Protein AF-D5GIJ6-F1 (afdb_monomer_lite)

Structure (mmCIF, N/CA/C/O backbone):
data_AF-D5GIJ6-F1
#
_entry.id   AF-D5GIJ6-F1
#
loop_
_atom_site.group_PDB
_atom_site.id
_atom_site.type_symbol
_atom_site.label_atom_id
_atom_site.label_alt_id
_atom_site.label_comp_id
_atom_site.label_asym_id
_atom_site.label_entity_id
_atom_site.label_seq_id
_atom_site.pdbx_PDB_ins_code
_atom_site.Cartn_x
_atom_site.Cartn_y
_atom_site.Cartn_z
_atom_site.occupancy
_atom_site.B_iso_or_equiv
_atom_site.auth_seq_id
_atom_site.auth_comp_id
_atom_site.auth_asym_id
_atom_site.auth_atom_id
_atom_site.pdbx_PDB_model_num
ATOM 1 N N . MET A 1 1 ? 17.923 23.947 -10.924 1.00 44.75 1 MET A N 1
ATOM 2 C CA . MET A 1 1 ? 16.490 23.638 -10.749 1.00 44.75 1 MET A CA 1
ATOM 3 C C . MET A 1 1 ? 16.358 23.035 -9.367 1.00 44.75 1 MET A C 1
ATOM 5 O O . MET A 1 1 ? 17.114 22.101 -9.112 1.00 44.75 1 MET A O 1
ATOM 9 N N . PRO A 1 2 ? 15.551 23.593 -8.449 1.00 40.28 2 PRO A N 1
ATOM 10 C CA . PRO A 1 2 ? 15.295 22.889 -7.200 1.00 40.28 2 PRO A CA 1
ATOM 11 C C . PRO A 1 2 ? 14.697 21.538 -7.595 1.00 40.28 2 PRO A C 1
ATOM 13 O O . PRO A 1 2 ? 13.811 21.492 -8.449 1.00 40.28 2 PRO A O 1
ATOM 16 N N . ALA A 1 3 ? 15.276 20.446 -7.094 1.00 54.41 3 ALA A N 1
ATOM 17 C CA . ALA A 1 3 ? 14.678 19.131 -7.253 1.00 54.41 3 ALA A CA 1
ATOM 18 C C . ALA A 1 3 ? 13.237 19.266 -6.766 1.00 54.41 3 ALA A C 1
ATOM 20 O O . ALA A 1 3 ? 13.041 19.717 -5.638 1.00 54.41 3 ALA A O 1
ATOM 21 N N . GLU A 1 4 ? 12.254 18.993 -7.627 1.00 52.41 4 GLU A N 1
ATOM 22 C CA . GLU A 1 4 ? 10.865 18.977 -7.193 1.00 52.41 4 GLU A CA 1
ATOM 23 C C . GLU A 1 4 ? 10.803 18.067 -5.972 1.00 52.41 4 GLU A C 1
ATOM 25 O O . GLU A 1 4 ? 11.132 16.880 -6.061 1.00 52.41 4 GLU A O 1
ATOM 30 N N . GLU A 1 5 ? 10.500 18.646 -4.810 1.00 52.12 5 GLU A N 1
ATOM 31 C CA . GLU A 1 5 ? 10.220 17.881 -3.610 1.00 52.12 5 GLU A CA 1
ATOM 32 C C . GLU A 1 5 ? 9.056 16.979 -3.984 1.00 52.12 5 GLU A C 1
ATOM 34 O O . GLU A 1 5 ? 7.920 17.435 -4.105 1.00 52.12 5 GLU A O 1
ATOM 39 N N . GLN A 1 6 ? 9.371 15.716 -4.279 1.00 57.19 6 GLN A N 1
ATOM 40 C CA . GLN A 1 6 ? 8.403 14.681 -4.592 1.00 57.19 6 GLN A CA 1
ATOM 41 C C . GLN A 1 6 ? 7.427 14.668 -3.432 1.00 57.19 6 GLN A C 1
ATOM 43 O O . GLN A 1 6 ? 7.761 14.146 -2.366 1.00 57.19 6 GLN A O 1
ATOM 48 N N . GLN A 1 7 ? 6.273 15.320 -3.604 1.00 60.41 7 GLN A N 1
ATOM 49 C CA . GLN A 1 7 ? 5.345 15.463 -2.502 1.00 60.41 7 GLN A CA 1
ATOM 50 C C . GLN A 1 7 ? 4.972 14.052 -2.059 1.00 60.41 7 GLN A C 1
ATOM 52 O O . GLN A 1 7 ? 4.473 13.268 -2.875 1.00 60.41 7 GLN A O 1
ATOM 57 N N . PRO A 1 8 ? 5.291 13.675 -0.811 1.00 68.25 8 PRO A N 1
ATOM 58 C CA . PRO A 1 8 ? 5.058 12.321 -0.359 1.00 68.25 8 PRO A CA 1
ATOM 59 C C . PRO A 1 8 ? 3.564 12.032 -0.478 1.00 68.25 8 PRO A C 1
ATOM 61 O O . PRO A 1 8 ? 2.734 12.865 -0.111 1.00 68.25 8 PRO A O 1
ATOM 64 N N . LEU A 1 9 ? 3.230 10.853 -1.011 1.00 83.25 9 LEU A N 1
ATOM 65 C CA . LEU A 1 9 ? 1.854 10.375 -1.130 1.00 83.25 9 LEU A CA 1
ATOM 66 C C . LEU A 1 9 ? 1.125 10.625 0.193 1.00 83.25 9 LEU A C 1
ATOM 68 O O . LEU A 1 9 ? 1.521 10.064 1.210 1.00 83.25 9 LEU A O 1
ATOM 72 N N . SER A 1 10 ? 0.097 11.475 0.204 1.00 91.19 10 SER A N 1
ATOM 73 C CA . SER A 1 10 ? -0.559 11.854 1.457 1.00 91.19 10 SER A CA 1
ATOM 74 C C . SER A 1 10 ? -1.215 10.645 2.120 1.00 91.19 10 SER A C 1
ATOM 76 O O . SER A 1 10 ? -2.005 9.929 1.505 1.00 91.19 10 SER A O 1
ATOM 78 N N . THR A 1 11 ? -0.955 10.461 3.411 1.00 90.06 11 THR A N 1
ATOM 79 C CA . THR A 1 11 ? -1.580 9.421 4.236 1.00 90.06 11 THR A CA 1
ATOM 80 C C . THR A 1 11 ? -3.114 9.522 4.217 1.00 90.06 11 THR A C 1
ATOM 82 O O . THR A 1 11 ? -3.800 8.503 4.225 1.00 90.06 11 THR A O 1
ATOM 85 N N . GLN A 1 12 ? -3.666 10.737 4.097 1.00 93.19 12 GLN A N 1
ATOM 86 C CA . GLN A 1 12 ? -5.113 10.961 3.974 1.00 93.19 12 GLN A CA 1
ATOM 87 C C . GLN A 1 12 ? -5.676 10.438 2.648 1.00 93.19 12 GLN A C 1
ATOM 89 O O . GLN A 1 12 ? -6.798 9.936 2.614 1.00 93.19 12 GLN A O 1
ATOM 94 N N . LEU A 1 13 ? -4.909 10.541 1.560 1.00 94.31 13 LEU A N 1
ATOM 95 C CA . LEU A 1 13 ? -5.315 10.016 0.258 1.00 94.31 13 LEU A CA 1
ATOM 96 C C . LEU A 1 13 ? -5.348 8.488 0.288 1.00 94.31 13 LEU A C 1
ATOM 98 O O . LEU A 1 13 ? -6.343 7.896 -0.119 1.00 94.31 13 LEU A O 1
ATOM 102 N N . VAL A 1 14 ? -4.303 7.861 0.838 1.00 94.56 14 VAL A N 1
ATOM 103 C CA . VAL A 1 14 ? -4.254 6.401 1.017 1.00 94.56 14 VAL A CA 1
ATOM 104 C C . VAL A 1 14 ? -5.444 5.929 1.845 1.00 94.56 14 VAL A C 1
ATOM 106 O O . VAL A 1 14 ? -6.107 4.964 1.483 1.00 94.56 14 VAL A O 1
ATOM 109 N N . GLN A 1 15 ? -5.762 6.643 2.927 1.00 95.50 15 GLN A N 1
ATOM 110 C CA . GLN A 1 15 ? -6.903 6.300 3.763 1.00 95.50 15 GLN A CA 1
ATOM 111 C C . GLN A 1 15 ? -8.211 6.351 2.978 1.00 95.50 15 GLN A C 1
ATOM 113 O O . GLN A 1 15 ? -8.975 5.395 3.052 1.00 95.50 15 GLN A O 1
ATOM 118 N N . ARG A 1 16 ? -8.447 7.425 2.210 1.00 95.31 16 ARG A N 1
ATOM 119 C CA . ARG A 1 16 ? -9.657 7.572 1.388 1.00 95.31 16 ARG A CA 1
ATOM 120 C C . ARG A 1 16 ? -9.786 6.444 0.372 1.00 95.31 16 ARG A C 1
ATOM 122 O O . ARG A 1 16 ? -10.807 5.763 0.384 1.00 95.31 16 ARG A O 1
ATOM 129 N N . LEU A 1 17 ? -8.728 6.184 -0.399 1.00 94.75 17 LEU A N 1
ATOM 130 C CA . LEU A 1 17 ? -8.691 5.110 -1.396 1.00 94.75 17 LEU A CA 1
ATOM 131 C C . LEU A 1 17 ? -9.039 3.748 -0.786 1.00 94.75 17 LEU A C 1
ATOM 133 O O . LEU A 1 17 ? -9.818 2.996 -1.361 1.00 94.75 17 LEU A O 1
ATOM 137 N N . LEU A 1 18 ? -8.502 3.432 0.394 1.00 95.25 18 LEU A N 1
ATOM 138 C CA . LEU A 1 18 ? -8.827 2.182 1.078 1.00 95.25 18 LEU A CA 1
ATOM 139 C C . LEU A 1 18 ? -10.279 2.167 1.570 1.00 95.25 18 LEU A C 1
ATOM 141 O O . LEU A 1 18 ? -11.001 1.208 1.317 1.00 95.25 18 LEU A O 1
ATOM 145 N N . THR A 1 19 ? -10.728 3.234 2.235 1.00 94.56 19 THR A N 1
ATOM 146 C CA . THR A 1 19 ? -12.083 3.298 2.806 1.00 94.56 19 THR A CA 1
ATOM 147 C C . THR A 1 19 ? -13.193 3.289 1.762 1.00 94.56 19 THR A C 1
ATOM 149 O O . THR A 1 19 ? -14.271 2.777 2.046 1.00 94.56 19 THR A O 1
ATOM 152 N N . GLU A 1 20 ? -12.944 3.823 0.565 1.00 95.81 20 GLU A N 1
ATOM 153 C CA . GLU A 1 20 ? -13.893 3.791 -0.555 1.00 95.81 20 GLU A CA 1
ATOM 154 C C . GLU A 1 20 ? -14.093 2.376 -1.113 1.00 95.81 20 GLU A C 1
ATOM 156 O O . GLU A 1 20 ? -15.149 2.086 -1.669 1.00 95.81 20 GLU A O 1
ATOM 161 N N . ASN A 1 21 ? -13.104 1.496 -0.933 1.00 95.25 21 ASN A N 1
ATOM 162 C CA . ASN A 1 21 ? -13.076 0.153 -1.511 1.00 95.25 21 ASN A CA 1
ATOM 163 C C . ASN A 1 21 ? -13.205 -0.971 -0.466 1.00 95.25 21 ASN A C 1
ATOM 165 O O . ASN A 1 21 ? -13.138 -2.147 -0.820 1.00 95.25 21 ASN A O 1
ATOM 169 N N . PHE A 1 22 ? -13.396 -0.649 0.817 1.00 96.50 22 PHE A N 1
ATOM 170 C CA . PHE A 1 22 ? -13.744 -1.657 1.819 1.00 96.50 22 PHE A CA 1
ATOM 171 C C . PHE A 1 22 ? -15.178 -2.152 1.603 1.00 96.50 22 PHE A C 1
ATOM 173 O O . PHE A 1 22 ? -16.108 -1.355 1.506 1.00 96.50 22 PHE A O 1
ATOM 180 N N . GLU A 1 23 ? -15.366 -3.474 1.586 1.00 96.50 23 GLU A N 1
ATOM 181 C CA . GLU A 1 23 ? -16.692 -4.093 1.439 1.00 96.50 23 GLU A CA 1
ATOM 182 C C . GLU A 1 23 ? -17.639 -3.704 2.588 1.00 96.50 23 GLU A C 1
ATOM 184 O O . GLU A 1 23 ? -18.798 -3.351 2.361 1.00 96.50 23 GLU A O 1
ATOM 189 N N . ASP A 1 24 ? -17.137 -3.713 3.829 1.00 96.12 24 ASP A N 1
ATOM 190 C CA . ASP A 1 24 ? -17.864 -3.214 4.999 1.00 96.12 24 ASP A CA 1
ATOM 191 C C . ASP A 1 24 ? -17.457 -1.770 5.323 1.00 96.12 24 ASP A C 1
ATOM 193 O O . ASP A 1 24 ? -16.304 -1.488 5.664 1.00 96.12 24 ASP A O 1
ATOM 197 N N . ARG A 1 25 ? -18.443 -0.864 5.328 1.00 90.56 25 ARG A N 1
ATOM 198 C CA . ARG A 1 25 ? -18.294 0.561 5.678 1.00 90.56 25 ARG A CA 1
ATOM 199 C C . ARG A 1 25 ? -17.842 0.806 7.119 1.00 90.56 25 ARG A C 1
ATOM 201 O O . ARG A 1 25 ? -17.427 1.916 7.448 1.00 90.56 25 ARG A O 1
ATOM 208 N N . LYS A 1 26 ? -17.959 -0.188 8.003 1.00 94.25 26 LYS A N 1
ATOM 209 C CA . LYS A 1 26 ? -17.471 -0.114 9.389 1.00 94.25 26 LYS A CA 1
ATOM 210 C C . LYS A 1 26 ? -15.999 -0.494 9.518 1.00 94.25 26 LYS A C 1
ATOM 212 O O . LYS A 1 26 ? -15.436 -0.285 10.595 1.00 94.25 26 LYS A O 1
ATOM 217 N N . THR A 1 27 ? -15.381 -1.020 8.460 1.00 96.88 27 THR A N 1
ATOM 218 C CA . THR A 1 27 ? -13.962 -1.383 8.450 1.00 96.88 27 THR A CA 1
ATOM 219 C C . THR A 1 27 ? -13.106 -0.163 8.762 1.00 96.88 27 THR A C 1
ATOM 221 O O . THR A 1 27 ? -13.274 0.914 8.190 1.00 96.88 27 THR A O 1
ATOM 224 N N . ARG A 1 28 ? -12.169 -0.332 9.695 1.00 94.94 28 ARG A N 1
ATOM 225 C CA . ARG A 1 28 ? -11.211 0.700 10.092 1.00 94.94 28 ARG A CA 1
ATOM 226 C C . ARG A 1 28 ? -9.800 0.178 9.909 1.00 94.94 28 ARG A C 1
ATOM 228 O O . ARG A 1 28 ? -9.532 -0.997 10.134 1.00 94.94 28 ARG A O 1
ATOM 235 N N . ILE A 1 29 ? -8.897 1.084 9.567 1.00 94.94 29 ILE A N 1
ATOM 236 C CA . ILE A 1 29 ? -7.467 0.814 9.470 1.00 94.94 29 ILE A CA 1
ATOM 237 C C . ILE A 1 29 ? -6.731 1.598 10.555 1.00 94.94 29 ILE A C 1
ATOM 239 O O . ILE A 1 29 ? -7.060 2.750 10.839 1.00 94.94 29 ILE A O 1
ATOM 243 N N . SER A 1 30 ? -5.759 0.956 11.200 1.00 97.06 30 SER A N 1
ATOM 244 C CA . SER A 1 30 ? -4.923 1.603 12.209 1.00 97.06 30 SER A CA 1
ATOM 245 C C . SER A 1 30 ? -3.885 2.516 11.552 1.00 97.06 30 SER A C 1
ATOM 247 O O . SER A 1 30 ? -3.454 2.275 10.424 1.00 97.06 30 SER A O 1
ATOM 249 N N . GLN A 1 31 ? -3.432 3.546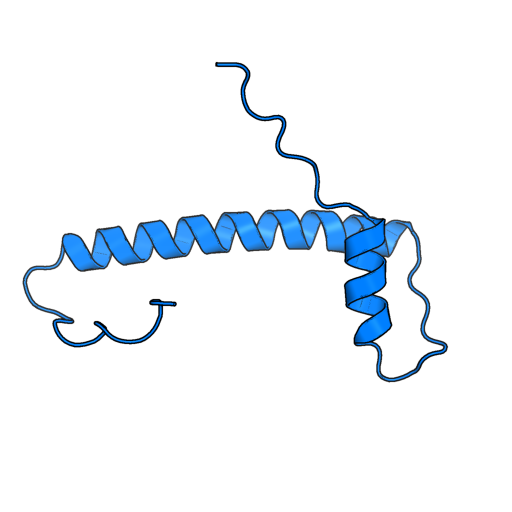 12.272 1.00 95.56 31 GLN A N 1
ATOM 250 C CA . GLN A 1 31 ? -2.405 4.458 11.759 1.00 95.56 31 GLN A CA 1
ATOM 251 C C . GLN A 1 31 ? -1.098 3.739 11.357 1.00 95.56 31 GLN A C 1
ATOM 253 O O . GLN A 1 31 ? -0.582 4.036 10.280 1.00 95.56 31 GLN A O 1
ATOM 258 N N . PRO A 1 32 ? -0.566 2.765 12.131 1.00 97.12 32 P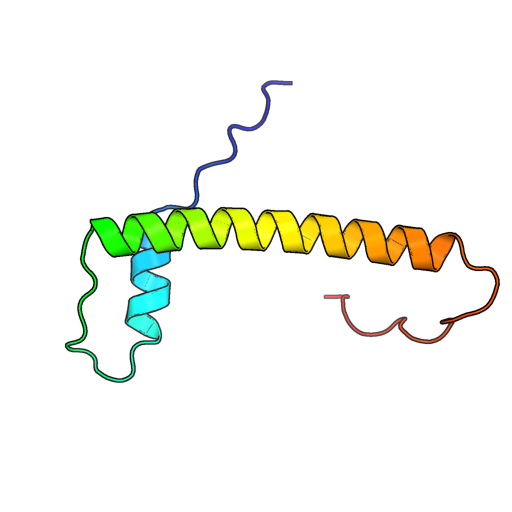RO A N 1
ATOM 259 C CA . PRO A 1 32 ? 0.623 2.024 11.712 1.00 97.12 32 PRO A CA 1
ATOM 260 C C . PRO A 1 32 ? 0.414 1.240 10.412 1.00 97.12 32 PRO A C 1
ATOM 262 O O . PRO A 1 32 ? 1.285 1.261 9.549 1.00 97.12 32 PRO A O 1
ATOM 265 N N . ALA A 1 33 ? -0.746 0.596 10.236 1.00 96.94 33 ALA A N 1
ATOM 266 C CA . ALA A 1 33 ? -1.058 -0.126 9.003 1.00 96.94 33 ALA A CA 1
ATOM 267 C C . ALA A 1 33 ? -1.162 0.828 7.806 1.00 96.94 33 ALA A C 1
ATOM 269 O O . ALA A 1 33 ? -0.637 0.541 6.734 1.00 96.94 33 ALA A O 1
ATOM 270 N N . LEU A 1 34 ? -1.771 1.997 8.005 1.00 96.12 34 LEU A N 1
ATOM 271 C CA . LEU A 1 34 ? -1.881 3.021 6.974 1.00 96.12 34 LEU A CA 1
ATOM 272 C C . LEU A 1 34 ? -0.504 3.532 6.512 1.00 96.12 34 LEU A C 1
ATOM 274 O O . LEU A 1 34 ? -0.281 3.686 5.312 1.00 96.12 34 LEU A O 1
ATOM 278 N N . ASN A 1 35 ? 0.440 3.712 7.441 1.00 95.12 35 ASN A N 1
ATOM 279 C CA . ASN A 1 35 ? 1.822 4.085 7.121 1.00 95.12 35 ASN A CA 1
ATOM 280 C C . ASN A 1 35 ? 2.535 2.998 6.295 1.00 95.12 35 ASN A C 1
ATOM 282 O O . ASN A 1 35 ? 3.287 3.310 5.373 1.00 95.12 35 ASN A O 1
ATOM 286 N N . VAL A 1 36 ? 2.280 1.718 6.590 1.00 96.88 36 VAL A N 1
ATOM 287 C CA . VAL A 1 36 ? 2.832 0.598 5.807 1.00 96.88 36 VAL A CA 1
ATOM 288 C C . VAL A 1 36 ? 2.277 0.606 4.384 1.00 96.88 36 VAL A C 1
ATOM 290 O O . VAL A 1 36 ? 3.045 0.478 3.433 1.00 96.88 36 VAL A O 1
ATOM 293 N N . VAL A 1 37 ? 0.966 0.805 4.214 1.00 96.38 37 VAL A N 1
ATOM 294 C CA . VAL A 1 37 ? 0.350 0.870 2.877 1.00 96.38 37 VAL A CA 1
ATOM 295 C C . VAL A 1 37 ? 0.869 2.070 2.081 1.00 96.38 37 VAL A C 1
ATOM 297 O O . VAL A 1 37 ? 1.106 1.957 0.878 1.00 96.38 37 VAL A O 1
ATOM 300 N N . GLN A 1 38 ? 1.093 3.210 2.736 1.00 95.31 38 GLN A N 1
ATOM 301 C CA . GLN A 1 38 ? 1.684 4.394 2.112 1.00 95.31 38 GLN A CA 1
ATOM 302 C C . GLN A 1 38 ? 3.077 4.098 1.537 1.00 95.31 38 GLN A C 1
ATOM 304 O O . GLN A 1 38 ? 3.325 4.386 0.363 1.00 95.31 38 GLN A O 1
ATOM 309 N N . GLU A 1 39 ? 3.971 3.487 2.323 1.00 95.38 39 GLU A N 1
ATOM 310 C CA . GLU A 1 39 ? 5.316 3.142 1.844 1.00 95.38 39 GLU A CA 1
ATOM 311 C C . GLU A 1 39 ? 5.269 2.044 0.773 1.00 95.38 39 GLU A C 1
ATOM 313 O O . GLU A 1 39 ? 5.952 2.145 -0.246 1.00 95.38 39 GLU A O 1
ATOM 318 N N . TYR A 1 40 ? 4.401 1.041 0.941 1.00 96.62 40 TYR A N 1
ATOM 319 C CA . TYR A 1 40 ? 4.170 0.013 -0.073 1.00 96.62 40 TYR A CA 1
ATOM 320 C C . TYR A 1 40 ? 3.759 0.624 -1.419 1.00 96.62 40 TYR A C 1
ATOM 322 O O . TYR A 1 40 ? 4.347 0.304 -2.450 1.00 96.62 40 TYR A O 1
ATOM 330 N N . THR A 1 41 ? 2.799 1.552 -1.413 1.00 95.56 41 THR A N 1
ATOM 331 C CA . THR A 1 41 ? 2.287 2.201 -2.632 1.00 95.56 41 THR A CA 1
ATOM 332 C C . THR A 1 41 ? 3.382 3.004 -3.333 1.00 95.56 41 THR A C 1
ATOM 334 O O . THR A 1 41 ? 3.525 2.945 -4.554 1.00 95.56 41 THR A O 1
ATOM 337 N N . LYS A 1 42 ? 4.213 3.713 -2.566 1.00 93.56 42 LYS A N 1
ATOM 338 C CA . LYS A 1 42 ? 5.371 4.449 -3.088 1.00 93.56 42 LYS A CA 1
ATOM 339 C C . LYS A 1 42 ? 6.382 3.523 -3.773 1.00 93.56 42 LYS A C 1
ATOM 341 O O . LYS A 1 42 ? 6.868 3.853 -4.856 1.00 93.56 42 LYS A O 1
ATOM 346 N N . ILE A 1 43 ? 6.695 2.376 -3.167 1.00 95.50 43 ILE A N 1
ATOM 347 C CA . ILE A 1 43 ? 7.593 1.374 -3.763 1.00 95.50 43 ILE A CA 1
ATOM 348 C C . ILE A 1 43 ? 6.960 0.785 -5.027 1.00 95.50 43 ILE A C 1
ATOM 350 O O . ILE A 1 43 ? 7.617 0.729 -6.064 1.00 95.50 43 ILE A O 1
ATOM 354 N N . PHE A 1 44 ? 5.678 0.419 -4.970 1.00 96.38 44 PHE A N 1
ATOM 355 C CA . PHE A 1 44 ? 4.936 -0.148 -6.094 1.00 96.38 44 PHE A CA 1
ATOM 356 C C . PHE A 1 44 ? 4.969 0.757 -7.333 1.00 96.38 44 PHE A C 1
ATOM 358 O O . PHE A 1 44 ? 5.326 0.301 -8.417 1.00 96.38 44 PHE A O 1
ATOM 365 N N . VAL A 1 45 ? 4.666 2.051 -7.178 1.00 95.19 45 VAL A N 1
ATOM 366 C CA . VAL A 1 45 ? 4.671 3.007 -8.299 1.00 95.19 45 VAL A CA 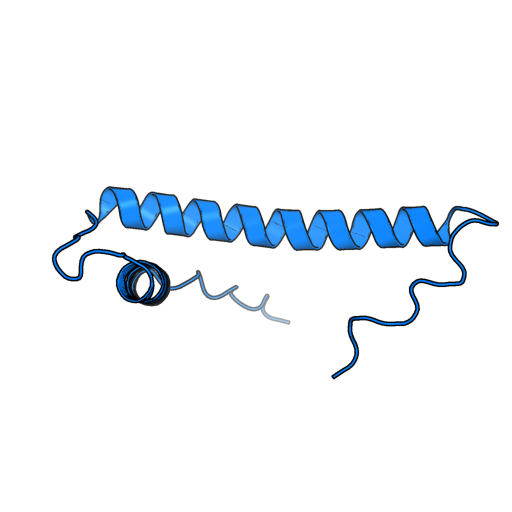1
ATOM 367 C C . VAL A 1 45 ? 6.076 3.179 -8.878 1.00 95.19 45 VAL A C 1
ATOM 369 O O . VAL A 1 45 ? 6.242 3.193 -10.098 1.00 95.19 45 VAL A O 1
ATOM 372 N N . ARG A 1 46 ? 7.104 3.266 -8.024 1.00 94.19 46 ARG A N 1
ATOM 373 C CA . ARG A 1 46 ? 8.499 3.355 -8.479 1.00 94.19 46 ARG A CA 1
ATOM 374 C C . ARG A 1 46 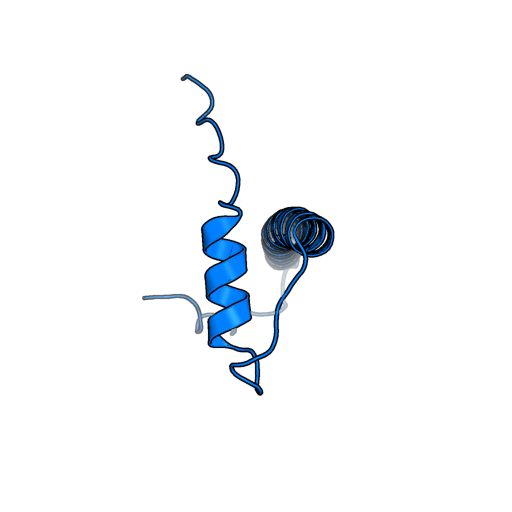? 8.881 2.136 -9.319 1.00 94.19 46 ARG A C 1
ATOM 376 O O . ARG A 1 46 ? 9.396 2.295 -10.421 1.00 94.19 46 ARG A O 1
ATOM 383 N N . GLU A 1 47 ? 8.592 0.941 -8.821 1.00 97.19 47 GLU A N 1
ATOM 384 C CA . GLU A 1 47 ? 8.862 -0.319 -9.515 1.00 97.19 47 GLU A CA 1
ATOM 385 C C . GLU A 1 47 ? 8.091 -0.432 -10.832 1.00 97.19 47 GLU A C 1
ATOM 387 O O . GLU A 1 47 ? 8.647 -0.896 -11.825 1.00 97.19 47 GLU A O 1
ATOM 392 N N . ALA A 1 48 ? 6.834 0.016 -10.870 1.00 96.00 48 ALA A N 1
ATOM 393 C CA . ALA A 1 48 ? 6.023 0.016 -12.083 1.00 96.00 48 ALA A CA 1
ATOM 394 C C . ALA A 1 48 ? 6.639 0.903 -13.176 1.00 96.00 48 ALA A C 1
ATOM 396 O O . ALA A 1 48 ? 6.769 0.466 -14.319 1.00 96.00 48 ALA A O 1
ATOM 397 N N . ILE A 1 49 ? 7.093 2.110 -12.818 1.00 94.50 49 ILE A N 1
ATOM 398 C CA . ILE A 1 49 ? 7.787 3.017 -13.745 1.00 94.50 49 ILE A CA 1
ATOM 399 C C . ILE A 1 49 ? 9.087 2.379 -14.248 1.00 94.50 49 ILE A C 1
ATOM 401 O O . ILE A 1 49 ? 9.367 2.399 -15.446 1.00 94.50 49 ILE A O 1
ATOM 405 N N . TRP A 1 50 ? 9.877 1.792 -13.347 1.00 94.94 50 TRP A N 1
ATOM 406 C CA . TRP A 1 50 ? 11.160 1.180 -13.698 1.00 94.94 50 TRP A CA 1
ATOM 407 C C . TRP A 1 50 ? 10.982 -0.042 -14.602 1.00 94.94 50 TRP A C 1
ATOM 409 O O . TRP A 1 50 ? 11.698 -0.171 -15.595 1.00 94.94 50 TRP A O 1
ATOM 419 N N . ARG A 1 51 ? 9.995 -0.901 -14.323 1.00 93.12 51 ARG A N 1
ATOM 420 C CA . ARG A 1 51 ? 9.650 -2.040 -15.187 1.00 93.12 51 ARG A CA 1
ATOM 421 C C . ARG A 1 51 ? 9.150 -1.587 -16.548 1.00 93.12 51 ARG A C 1
ATOM 423 O O . ARG A 1 51 ? 9.602 -2.130 -17.546 1.00 93.12 51 ARG A O 1
ATOM 430 N N . ALA A 1 52 ? 8.284 -0.576 -16.609 1.00 93.31 52 ALA A N 1
ATOM 431 C CA . ALA A 1 52 ? 7.805 -0.037 -17.880 1.00 93.31 52 ALA A CA 1
ATOM 432 C C . ALA A 1 52 ? 8.959 0.518 -18.734 1.00 93.31 52 ALA A C 1
ATOM 434 O O . ALA A 1 52 ? 9.028 0.268 -19.937 1.00 93.31 52 ALA A O 1
ATOM 435 N N . ALA A 1 53 ? 9.909 1.222 -18.110 1.00 92.19 53 ALA A N 1
ATOM 436 C CA . ALA A 1 53 ? 11.100 1.719 -18.793 1.00 92.19 53 ALA A CA 1
ATOM 437 C C . ALA A 1 53 ? 12.028 0.584 -19.267 1.00 92.19 53 ALA A C 1
ATOM 439 O O . ALA A 1 53 ? 12.568 0.662 -20.372 1.00 92.19 53 ALA A O 1
ATOM 440 N N . ALA A 1 54 ? 12.205 -0.464 -18.455 1.00 91.69 54 ALA A N 1
ATOM 441 C CA . ALA A 1 54 ? 13.009 -1.632 -18.809 1.00 91.69 54 ALA A CA 1
ATOM 442 C C . ALA A 1 54 ? 12.404 -2.401 -19.994 1.00 91.69 54 ALA A C 1
ATOM 444 O O . ALA A 1 54 ? 13.107 -2.626 -20.975 1.00 91.69 54 ALA A O 1
ATOM 445 N N . ILE A 1 55 ? 11.097 -2.690 -19.951 1.00 88.62 55 ILE A N 1
ATOM 446 C CA . ILE A 1 55 ? 10.361 -3.352 -21.041 1.00 88.62 55 ILE A CA 1
ATOM 447 C C . ILE A 1 55 ? 10.524 -2.563 -22.343 1.00 88.62 55 ILE A C 1
ATOM 449 O O . ILE A 1 55 ? 10.940 -3.121 -23.351 1.00 88.62 55 ILE A O 1
ATOM 453 N N . ARG A 1 56 ? 10.319 -1.238 -22.314 1.00 80.44 56 ARG A N 1
ATOM 454 C CA . ARG A 1 56 ? 10.500 -0.385 -23.501 1.00 80.44 56 ARG A CA 1
ATOM 455 C C . ARG A 1 56 ? 11.918 -0.466 -24.076 1.00 80.44 56 ARG A C 1
ATOM 457 O O . ARG A 1 56 ? 12.094 -0.420 -25.291 1.00 80.44 56 ARG A O 1
ATOM 464 N N . LYS A 1 57 ? 12.942 -0.544 -23.222 1.00 82.69 57 LYS A N 1
ATOM 465 C CA . LYS A 1 57 ? 14.342 -0.661 -23.656 1.00 82.69 57 LYS A CA 1
ATOM 466 C C . LYS A 1 57 ? 14.626 -2.028 -24.284 1.00 82.69 57 LYS A C 1
ATOM 468 O O . LYS A 1 57 ? 15.349 -2.091 -25.274 1.00 82.69 57 LYS A O 1
ATOM 473 N N . GLU A 1 58 ? 14.063 -3.095 -23.727 1.00 78.44 58 GLU A N 1
ATOM 474 C CA . GLU A 1 58 ? 14.164 -4.453 -24.274 1.00 78.44 58 GLU A CA 1
ATOM 475 C C . GLU A 1 58 ? 13.446 -4.562 -25.629 1.00 78.44 58 GLU A C 1
ATOM 477 O O . GLU A 1 58 ? 14.023 -5.069 -26.589 1.00 78.44 58 GLU A O 1
ATOM 482 N N . GLU A 1 59 ? 12.249 -3.981 -25.751 1.00 69.56 59 GLU A N 1
ATOM 483 C CA . GLU A 1 59 ? 11.474 -3.925 -26.999 1.00 69.56 59 GLU A CA 1
ATOM 484 C C . GLU A 1 59 ? 12.163 -3.106 -28.104 1.00 69.56 59 GLU A C 1
ATOM 486 O O . GLU A 1 59 ? 12.034 -3.424 -29.283 1.00 69.56 59 GLU A O 1
ATOM 491 N N . GLN A 1 60 ? 12.922 -2.064 -27.748 1.00 63.62 60 GLN A N 1
ATOM 492 C CA . GLN A 1 60 ? 13.686 -1.253 -28.707 1.00 63.62 60 GLN A CA 1
ATOM 493 C C . GLN A 1 60 ? 15.031 -1.878 -29.109 1.00 63.62 60 GLN A C 1
ATOM 495 O O . GLN A 1 60 ? 15.563 -1.536 -30.163 1.00 63.62 60 GLN A O 1
ATOM 500 N N . GLY A 1 61 ? 15.593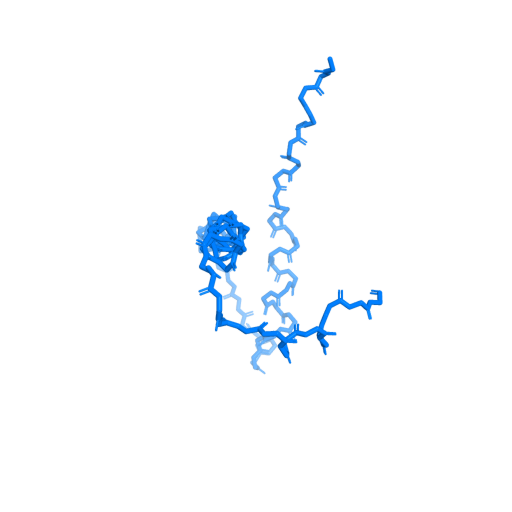 -2.767 -28.283 1.00 57.31 61 GLY A N 1
ATOM 501 C CA . GLY A 1 61 ? 16.858 -3.461 -28.549 1.00 57.31 61 GLY A CA 1
ATOM 502 C C . GLY A 1 61 ? 16.709 -4.779 -29.316 1.00 57.31 61 GLY A C 1
ATOM 503 O O . GLY A 1 61 ? 17.705 -5.314 -29.800 1.00 57.31 61 GLY A O 1
ATOM 504 N N . GLY A 1 62 ? 15.487 -5.305 -29.429 1.00 51.78 62 GLY A N 1
ATOM 505 C CA . GLY A 1 62 ? 15.175 -6.492 -30.217 1.00 51.78 62 GLY A CA 1
ATOM 506 C C . GLY A 1 62 ? 14.765 -6.129 -31.640 1.00 51.78 62 GLY A C 1
ATOM 507 O O . GLY A 1 62 ? 13.616 -5.767 -31.891 1.00 51.78 62 GLY A O 1
ATOM 508 N N . GLU A 1 63 ? 15.674 -6.288 -32.601 1.00 51.59 63 GLU A N 1
ATOM 509 C CA . GLU A 1 63 ? 15.287 -6.423 -34.005 1.00 51.59 63 GLU A CA 1
ATOM 510 C C . GLU A 1 63 ? 14.293 -7.595 -34.138 1.00 51.59 63 GLU A C 1
ATOM 512 O O . GLU A 1 63 ? 14.678 -8.760 -34.126 1.00 51.59 63 GLU A O 1
ATOM 517 N N . GLY A 1 64 ? 12.994 -7.293 -34.263 1.00 51.62 64 GLY A N 1
ATOM 518 C CA . GLY A 1 64 ? 12.041 -8.204 -34.907 1.00 51.62 64 GLY A CA 1
ATOM 519 C C . GLY A 1 64 ? 10.855 -8.758 -34.112 1.00 51.62 64 GLY A C 1
ATOM 520 O O . GLY A 1 64 ? 10.232 -9.691 -34.612 1.00 51.62 64 GLY A O 1
ATOM 521 N N . GLY A 1 65 ? 10.456 -8.218 -32.955 1.00 49.47 65 GLY A N 1
ATOM 522 C CA . GLY A 1 65 ? 9.348 -8.833 -32.205 1.00 49.47 65 GLY A CA 1
ATOM 523 C C . GLY A 1 65 ? 8.481 -7.894 -31.377 1.00 49.47 65 GLY A C 1
ATOM 524 O O . GLY A 1 65 ? 8.632 -7.893 -30.172 1.00 49.47 65 GLY A O 1
ATOM 525 N N . LEU A 1 66 ? 7.580 -7.149 -32.036 1.00 52.50 66 LEU A N 1
ATOM 526 C CA . LEU A 1 66 ? 6.228 -6.707 -31.604 1.00 52.50 66 LEU A CA 1
ATOM 527 C C . LEU A 1 66 ? 5.835 -5.408 -32.335 1.00 52.50 66 LEU A C 1
ATOM 529 O O . LEU A 1 66 ? 5.616 -4.352 -31.754 1.00 52.50 66 LEU A O 1
ATOM 533 N N . LYS A 1 67 ? 5.675 -5.492 -33.659 1.00 50.44 67 LYS A N 1
ATOM 534 C CA . LYS A 1 67 ? 5.158 -4.385 -34.485 1.00 50.44 67 LYS A CA 1
ATOM 535 C C . LYS A 1 67 ? 3.671 -4.044 -34.242 1.00 50.44 67 LYS A C 1
ATOM 537 O O . LYS A 1 67 ? 3.158 -3.166 -34.920 1.00 50.44 67 LYS A O 1
ATOM 542 N N . ASN A 1 68 ? 2.987 -4.699 -33.292 1.00 48.47 68 ASN A N 1
ATOM 543 C CA . ASN A 1 68 ? 1.518 -4.689 -33.202 1.00 48.47 68 ASN A CA 1
ATOM 544 C C . ASN A 1 68 ? 0.916 -4.339 -31.821 1.00 48.47 68 ASN A C 1
ATOM 546 O O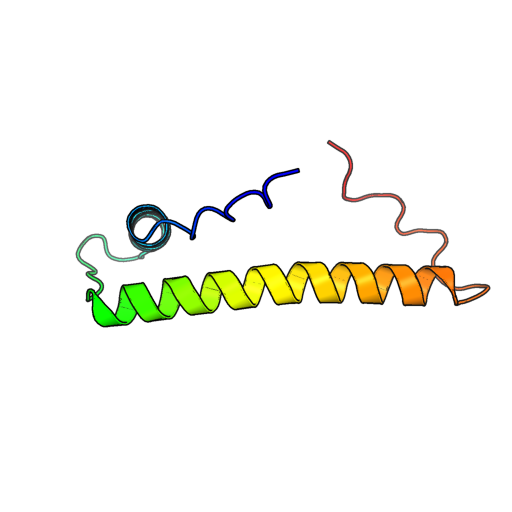 . ASN A 1 68 ? -0.279 -4.541 -31.639 1.00 48.47 68 ASN A O 1
ATOM 550 N N . MET A 1 69 ? 1.667 -3.799 -30.853 1.00 49.75 69 MET A N 1
ATOM 551 C CA . MET A 1 69 ? 1.073 -3.261 -29.606 1.00 49.75 69 MET A CA 1
ATOM 552 C C . MET A 1 69 ? 1.012 -1.725 -29.619 1.00 49.75 69 MET A C 1
ATOM 554 O O . MET A 1 69 ? 1.234 -1.046 -28.626 1.00 49.75 69 MET A O 1
ATOM 558 N N . SER A 1 70 ? 0.680 -1.155 -30.775 1.00 49.22 70 SER A N 1
ATOM 559 C CA . SER A 1 70 ? 0.492 0.282 -30.997 1.00 49.22 70 SER A CA 1
ATOM 560 C C . SER A 1 70 ? -0.868 0.812 -30.508 1.00 49.22 70 SER A C 1
ATOM 562 O O . SER A 1 70 ? -1.417 1.701 -31.148 1.00 49.22 70 SER A O 1
ATOM 564 N N . ALA A 1 71 ? -1.490 0.240 -29.469 1.00 53.03 71 ALA A N 1
ATOM 565 C CA . ALA A 1 71 ? -2.934 0.446 -29.295 1.00 53.03 71 ALA A CA 1
ATOM 566 C C . ALA A 1 71 ? -3.494 0.464 -27.863 1.00 53.03 71 ALA A C 1
ATOM 568 O O . ALA A 1 71 ? -4.644 0.062 -27.705 1.00 53.03 71 ALA A O 1
ATOM 569 N N . PHE A 1 72 ? -2.778 0.909 -26.816 1.00 57.97 72 PHE A N 1
ATOM 570 C CA . PHE A 1 72 ? -3.486 1.054 -25.524 1.00 57.97 72 PHE A CA 1
ATOM 571 C C . PHE A 1 72 ? -3.133 2.207 -24.573 1.00 57.97 72 PHE A C 1
ATOM 573 O O . PHE A 1 72 ? -3.736 2.284 -23.511 1.00 57.97 72 PHE A O 1
ATOM 580 N N . LEU A 1 73 ? -2.256 3.156 -24.913 1.00 55.19 73 LEU A N 1
ATOM 581 C CA . LEU A 1 73 ? -2.076 4.351 -24.066 1.00 55.19 73 LEU A CA 1
ATOM 582 C C . LEU A 1 73 ? -1.942 5.634 -24.893 1.00 55.19 73 LEU A C 1
ATOM 584 O O . LEU A 1 73 ? -0.911 6.298 -24.868 1.00 55.19 73 LEU A O 1
ATOM 588 N N . GLU A 1 74 ? -3.018 5.986 -25.596 1.00 48.03 74 GLU A N 1
ATOM 589 C CA . GLU A 1 74 ? -3.286 7.360 -26.032 1.00 48.03 74 GLU A CA 1
ATOM 590 C C . GLU A 1 74 ? -4.715 7.752 -25.626 1.00 48.03 74 GLU A C 1
ATOM 592 O O . GLU A 1 74 ? -5.681 7.234 -26.186 1.00 48.03 74 GLU A O 1
ATOM 597 N N . ALA A 1 75 ? -4.819 8.632 -24.624 1.00 40.59 75 ALA A N 1
ATOM 598 C CA . ALA A 1 75 ? -5.820 9.695 -24.462 1.00 40.59 75 ALA A CA 1
ATOM 599 C C . ALA A 1 75 ? -5.411 10.588 -23.279 1.00 40.59 75 ALA A C 1
ATOM 601 O O . ALA A 1 75 ? -5.220 10.038 -22.170 1.00 40.59 75 ALA A O 1
#

Foldseek 3Di:
DPDPPPPQDDLVVLQVVVCVPDPDNPDDDDPVRSVVVSVVVVVVVVVVVVVVVVVVVVVVPDDDPDPDPPDDDDD

Radius of gyration: 18.38 Å; chains: 1; bounding box: 35×32×47 Å

pLDDT: mean 80.21, std 19.81, range [40.28, 97.19]

Sequence (75 aa):
MPAEEQQPLSTQLVQRLLTENFEDRKTRISQPALNVVQEYTKIFVREAIWRAAAIRKEEQGGEGGLKNMSAFLEA

Secondary structure (DSSP, 8-state):
----------HHHHHHHHHHH-SSTT----HHHHHHHHHHHHHHHHHHHHHHHHHHHHHHHSTTS-TT---S---

InterPro domains:
  IPR009072 Histone-fold [G3DSA:1.10.20.10] (8-73)
  IPR018552 Centromere protein X [PF09415] (12-65)
  IPR018552 Centromere protein X [PTHR28680] (4-63)

Organism: Tuber melanosporum (strain Mel28) (NCBI:txid656061)